Protein AF-A0A5N5TG29-F1 (afdb_monomer)

Foldseek 3Di:
DDPPPPPDPPPDLCVPDFWPCVVCVSLVNNVLVVLCVVVVNTGLVSLLPDDLVSCVVSVNDPPVRSVSSVVVSVVSVVSVVVVVVVVVVVVVPPPD

Structure (mmCIF, N/CA/C/O backbone):
data_AF-A0A5N5TG29-F1
#
_entry.id   AF-A0A5N5TG29-F1
#
loop_
_atom_site.group_PDB
_atom_site.id
_atom_site.type_symbol
_atom_site.label_atom_id
_atom_site.label_alt_id
_atom_site.label_comp_id
_atom_site.label_asym_id
_atom_site.label_entity_id
_atom_site.label_seq_id
_atom_site.pdbx_PDB_ins_code
_atom_site.Cartn_x
_atom_site.Cartn_y
_atom_site.Cartn_z
_atom_site.occupancy
_atom_site.B_iso_or_equiv
_atom_site.auth_seq_id
_atom_site.auth_comp_id
_atom_site.auth_asym_id
_atom_site.auth_atom_id
_atom_site.pdbx_PDB_model_num
ATOM 1 N N . MET A 1 1 ? -3.127 22.434 -16.164 1.00 44.12 1 MET A N 1
ATOM 2 C CA . MET A 1 1 ? -3.759 21.177 -15.702 1.00 44.12 1 MET A CA 1
ATOM 3 C C . MET A 1 1 ? -2.709 20.106 -15.399 1.00 44.12 1 MET A C 1
ATOM 5 O O . MET A 1 1 ? -2.766 19.032 -15.971 1.00 44.12 1 MET A O 1
ATOM 9 N N . ILE A 1 2 ? -1.760 20.354 -14.493 1.00 41.31 2 ILE A N 1
ATOM 10 C CA . ILE A 1 2 ? -0.921 19.275 -13.950 1.00 41.31 2 ILE A CA 1
ATOM 11 C C . ILE A 1 2 ? -0.661 19.622 -12.480 1.00 41.31 2 ILE A C 1
ATOM 13 O O . ILE A 1 2 ? 0.263 20.361 -12.159 1.00 41.31 2 ILE A O 1
ATOM 17 N N . CYS A 1 3 ? -1.515 19.148 -11.572 1.00 37.50 3 CYS A N 1
ATOM 18 C CA . CYS A 1 3 ? -1.145 19.085 -10.160 1.00 37.50 3 CYS A CA 1
ATOM 19 C C . CYS A 1 3 ? -0.239 17.866 -10.007 1.00 37.50 3 CYS A C 1
ATOM 21 O O . CYS A 1 3 ? -0.693 16.782 -9.644 1.00 37.50 3 CYS A O 1
ATOM 23 N N . GLN A 1 4 ? 1.037 18.042 -10.350 1.00 43.44 4 GLN A N 1
ATOM 24 C CA . GLN A 1 4 ? 2.087 17.089 -10.030 1.00 43.44 4 GLN A CA 1
ATOM 25 C C . GLN A 1 4 ? 2.222 17.083 -8.503 1.00 43.44 4 GLN A C 1
ATOM 27 O O . GLN A 1 4 ? 2.956 17.878 -7.921 1.00 43.44 4 GLN A O 1
ATOM 32 N N . THR A 1 5 ? 1.468 16.225 -7.819 1.00 41.75 5 THR A N 1
ATOM 33 C CA . THR A 1 5 ? 1.797 15.889 -6.437 1.00 41.75 5 THR A CA 1
ATOM 34 C C . THR A 1 5 ? 3.039 15.017 -6.506 1.00 41.75 5 THR A C 1
ATOM 36 O O . THR A 1 5 ? 2.954 13.813 -6.738 1.00 41.75 5 THR A O 1
ATOM 39 N N . ALA A 1 6 ? 4.199 15.653 -6.366 1.00 48.88 6 ALA A N 1
ATOM 40 C CA . ALA A 1 6 ? 5.430 14.987 -5.992 1.00 48.88 6 ALA A CA 1
ATOM 41 C C . ALA A 1 6 ? 5.185 14.282 -4.648 1.00 48.88 6 ALA A C 1
ATOM 43 O O . ALA A 1 6 ? 5.288 14.881 -3.580 1.00 48.88 6 ALA A O 1
ATOM 44 N N . LEU A 1 7 ? 4.771 13.018 -4.693 1.00 47.94 7 LEU A N 1
ATOM 45 C CA . LEU A 1 7 ? 4.918 12.130 -3.553 1.00 47.94 7 LEU A CA 1
ATOM 46 C C . LEU A 1 7 ? 6.342 11.604 -3.648 1.00 47.94 7 LEU A C 1
ATOM 48 O O . LEU A 1 7 ? 6.617 10.715 -4.448 1.00 47.94 7 LEU A O 1
ATOM 52 N N . GLY A 1 8 ? 7.233 12.242 -2.887 1.00 47.69 8 GLY A N 1
ATOM 53 C CA . GLY A 1 8 ? 8.631 11.859 -2.733 1.00 47.69 8 GLY A CA 1
ATOM 54 C C . GLY A 1 8 ? 8.757 10.411 -2.279 1.00 47.69 8 GLY A C 1
ATOM 55 O O . GLY A 1 8 ? 8.750 10.111 -1.088 1.00 47.69 8 GLY A O 1
ATOM 56 N N . ILE A 1 9 ? 8.846 9.515 -3.253 1.00 51.97 9 ILE A N 1
ATOM 57 C CA . ILE A 1 9 ? 9.559 8.255 -3.128 1.00 51.97 9 ILE A CA 1
ATOM 58 C C . ILE A 1 9 ? 10.907 8.559 -3.770 1.00 51.97 9 ILE A C 1
ATOM 60 O O . ILE A 1 9 ? 11.121 8.336 -4.959 1.00 51.97 9 ILE A O 1
ATOM 64 N N . ASP A 1 10 ? 11.775 9.209 -2.998 1.00 49.97 10 ASP A N 1
ATOM 65 C CA . ASP A 1 10 ? 13.176 9.371 -3.355 1.00 49.97 10 ASP A CA 1
ATOM 66 C C . ASP A 1 10 ? 13.775 7.968 -3.510 1.00 49.97 10 ASP A C 1
ATOM 68 O O . ASP A 1 10 ? 13.887 7.220 -2.541 1.00 49.97 10 ASP A O 1
ATOM 72 N N . SER A 1 11 ? 14.081 7.595 -4.756 1.00 55.88 11 SER A N 1
ATOM 73 C CA . SER A 1 11 ? 15.076 6.589 -5.157 1.00 55.88 11 SER A CA 1
ATOM 74 C C . SER A 1 11 ? 15.030 5.196 -4.498 1.00 55.88 11 SER A C 1
ATOM 76 O O . SER A 1 11 ? 16.000 4.446 -4.606 1.00 55.88 11 SER A O 1
ATOM 78 N N . THR A 1 12 ? 13.950 4.811 -3.820 1.00 59.22 12 THR A N 1
ATOM 79 C CA . THR A 1 12 ? 13.852 3.485 -3.201 1.00 59.22 12 THR A CA 1
ATOM 80 C C . THR A 1 12 ? 13.292 2.518 -4.235 1.00 59.22 12 THR A C 1
ATOM 82 O O . THR A 1 12 ? 12.123 2.618 -4.619 1.00 59.22 12 THR A O 1
ATOM 85 N N . ASP A 1 13 ? 14.131 1.601 -4.711 1.00 67.75 13 ASP A N 1
ATOM 86 C CA . ASP A 1 13 ? 13.683 0.451 -5.489 1.00 67.75 13 ASP A CA 1
ATOM 87 C C . ASP A 1 13 ? 12.802 -0.422 -4.582 1.00 67.75 13 ASP A C 1
ATOM 89 O O . ASP A 1 13 ? 13.292 -1.175 -3.740 1.00 67.75 13 ASP A O 1
ATOM 93 N N . LEU A 1 14 ? 11.478 -0.280 -4.712 1.00 69.44 14 LEU A N 1
ATOM 94 C CA . LEU A 1 14 ? 10.515 -0.966 -3.850 1.00 69.44 14 LEU A CA 1
ATOM 95 C C . LEU A 1 14 ? 10.535 -2.483 -4.088 1.00 69.44 14 LEU A C 1
ATOM 97 O O . LEU A 1 14 ? 9.971 -3.229 -3.290 1.00 69.44 14 LEU A O 1
ATOM 101 N N . THR A 1 15 ? 11.187 -2.943 -5.161 1.00 66.19 15 THR A N 1
ATOM 102 C CA . THR A 1 15 ? 11.381 -4.366 -5.455 1.00 66.19 15 THR A CA 1
ATOM 103 C C . THR A 1 15 ? 12.505 -5.002 -4.638 1.00 66.19 15 THR A C 1
ATOM 105 O O . THR A 1 15 ? 12.526 -6.226 -4.524 1.00 66.19 15 THR A O 1
ATOM 108 N N . GLN A 1 16 ? 13.391 -4.205 -4.023 1.00 72.31 16 GLN A N 1
ATOM 109 C CA . GLN A 1 16 ? 14.394 -4.697 -3.065 1.00 72.31 16 GLN A CA 1
ATOM 110 C C . GLN A 1 16 ? 13.805 -4.942 -1.674 1.00 72.31 16 GLN A C 1
ATOM 112 O O . GLN A 1 16 ? 14.429 -5.606 -0.847 1.00 72.31 16 GLN A O 1
ATOM 117 N N . LEU A 1 17 ? 12.612 -4.407 -1.397 1.00 77.44 17 LEU A N 1
ATOM 118 C CA . LEU A 1 17 ? 11.944 -4.616 -0.118 1.00 77.44 17 LEU A CA 1
ATOM 119 C C . LEU A 1 17 ? 11.500 -6.075 -0.029 1.00 77.44 17 LEU A C 1
ATOM 121 O O . LEU A 1 17 ? 10.806 -6.595 -0.904 1.00 77.44 17 LEU A O 1
ATOM 125 N N . SER A 1 18 ? 11.895 -6.739 1.051 1.00 76.25 18 SER A N 1
ATOM 126 C CA . SER A 1 18 ? 11.658 -8.178 1.224 1.00 76.25 18 SER A CA 1
ATOM 127 C C . SER A 1 18 ? 10.408 -8.485 2.053 1.00 76.25 18 SER A C 1
ATOM 129 O O . SER A 1 18 ? 9.945 -9.626 2.068 1.00 76.25 18 SER A O 1
ATOM 131 N N . SER A 1 19 ? 9.820 -7.478 2.712 1.00 89.44 19 SER A N 1
ATOM 132 C CA . SER A 1 19 ? 8.693 -7.661 3.630 1.00 89.44 19 SER A CA 1
ATOM 133 C C . SER A 1 19 ? 7.609 -6.586 3.503 1.00 89.44 19 SER A C 1
ATOM 135 O O . SER A 1 19 ? 7.869 -5.423 3.188 1.00 89.44 19 SER A O 1
ATOM 137 N N . VAL A 1 20 ? 6.368 -6.977 3.812 1.00 94.62 2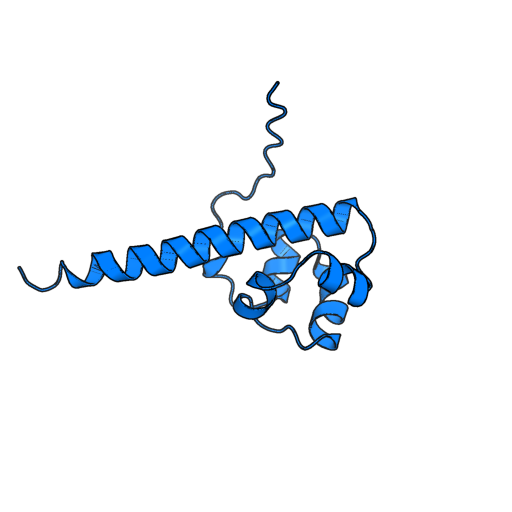0 VAL A N 1
ATOM 138 C CA . VAL A 1 20 ? 5.206 -6.069 3.871 1.00 94.62 20 VAL A CA 1
ATOM 139 C C . VAL A 1 20 ? 5.388 -4.986 4.937 1.00 94.62 20 VAL A C 1
ATOM 141 O O . VAL A 1 20 ? 4.941 -3.857 4.745 1.00 94.62 20 VAL A O 1
ATOM 144 N N . GLU A 1 21 ? 6.054 -5.310 6.046 1.00 95.00 21 GLU A N 1
ATOM 145 C CA . GLU A 1 21 ? 6.345 -4.365 7.128 1.00 95.00 21 GLU A CA 1
ATOM 146 C C . GLU A 1 21 ? 7.213 -3.199 6.650 1.00 95.00 21 GLU A C 1
ATOM 148 O O . GLU A 1 21 ? 6.846 -2.037 6.846 1.00 95.00 21 GLU A O 1
ATOM 153 N N . GLU A 1 22 ? 8.317 -3.507 5.971 1.00 91.50 22 GLU A N 1
ATOM 154 C CA . GLU A 1 22 ? 9.242 -2.510 5.436 1.00 91.50 22 GLU A CA 1
ATOM 155 C C . GLU A 1 22 ? 8.548 -1.620 4.397 1.00 91.50 22 GLU A C 1
ATOM 157 O O . GLU A 1 22 ? 8.596 -0.391 4.483 1.00 91.50 22 GLU A O 1
ATOM 162 N N . TRP A 1 23 ? 7.788 -2.225 3.480 1.00 94.00 23 TRP A N 1
ATOM 163 C CA . TRP A 1 23 ? 6.992 -1.487 2.501 1.00 94.00 23 TRP A CA 1
ATOM 164 C C . TRP A 1 23 ? 5.980 -0.542 3.157 1.00 94.00 23 TRP A C 1
ATOM 166 O O . TRP A 1 23 ? 5.935 0.644 2.821 1.00 94.00 23 TRP A O 1
ATOM 176 N N . LEU A 1 24 ? 5.219 -1.006 4.150 1.00 95.12 24 LEU A N 1
ATOM 177 C CA . LEU A 1 24 ? 4.285 -0.147 4.878 1.00 95.12 24 LEU A CA 1
ATOM 178 C C . LEU A 1 24 ? 4.998 0.971 5.651 1.00 95.12 24 LEU A C 1
ATOM 180 O O . LEU A 1 24 ? 4.446 2.072 5.750 1.00 95.12 24 LEU A O 1
ATOM 184 N N . ALA A 1 25 ? 6.207 0.732 6.165 1.00 93.12 25 ALA A N 1
ATOM 185 C CA . ALA A 1 25 ? 7.006 1.754 6.836 1.00 93.12 25 ALA A CA 1
ATOM 186 C C . ALA A 1 25 ? 7.379 2.902 5.886 1.00 93.12 25 ALA A C 1
ATOM 188 O O . ALA A 1 25 ? 7.174 4.066 6.248 1.00 93.12 25 ALA A O 1
ATOM 189 N N . THR A 1 26 ? 7.790 2.608 4.643 1.00 90.50 26 THR A N 1
ATOM 190 C CA . THR A 1 26 ? 8.081 3.649 3.629 1.00 90.50 26 THR A CA 1
ATOM 191 C C . THR A 1 26 ? 6.871 4.549 3.346 1.00 90.50 26 THR A C 1
ATOM 193 O O . THR A 1 26 ? 6.995 5.757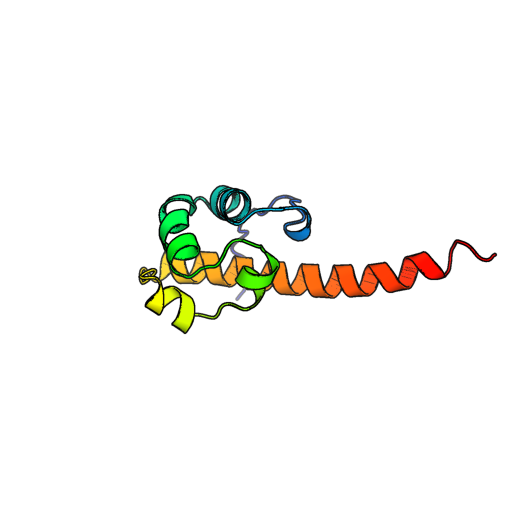 3.140 1.00 90.50 26 THR A O 1
ATOM 196 N N . LEU A 1 27 ? 5.660 3.987 3.420 1.00 92.81 27 LEU A N 1
ATOM 197 C CA . LEU A 1 27 ? 4.406 4.705 3.194 1.00 92.81 27 LEU A CA 1
ATOM 198 C C . LEU A 1 27 ? 3.869 5.402 4.447 1.00 92.81 27 LEU A C 1
ATOM 200 O O . LEU A 1 27 ? 2.870 6.126 4.356 1.00 92.81 27 LEU A O 1
ATOM 204 N N . LYS A 1 28 ? 4.496 5.202 5.612 1.00 93.81 28 LYS A N 1
ATOM 205 C CA . LYS A 1 28 ? 3.947 5.565 6.930 1.00 93.81 28 LYS A CA 1
ATOM 206 C C . LYS A 1 28 ? 2.561 4.946 7.163 1.00 93.81 28 LYS A C 1
ATOM 208 O O . LYS A 1 28 ? 1.648 5.599 7.665 1.00 93.81 28 LYS A O 1
ATOM 213 N N . MET A 1 29 ? 2.403 3.688 6.757 1.00 97.31 29 MET A N 1
ATOM 214 C CA . MET A 1 29 ? 1.173 2.895 6.843 1.00 97.31 29 MET A CA 1
ATOM 215 C C . MET A 1 29 ? 1.329 1.643 7.720 1.00 97.31 29 MET A C 1
ATOM 217 O O . MET A 1 29 ? 0.444 0.792 7.718 1.00 97.31 29 MET A O 1
ATOM 221 N N . SER A 1 30 ? 2.394 1.539 8.527 1.00 96.62 30 SER A N 1
ATOM 222 C CA . SER A 1 30 ? 2.688 0.373 9.386 1.00 96.62 30 SER A CA 1
ATOM 223 C C . SER A 1 30 ? 1.548 -0.021 10.329 1.00 96.62 30 SER A C 1
ATOM 225 O O . SER A 1 30 ? 1.411 -1.191 10.667 1.00 96.62 30 SER A O 1
ATOM 227 N N . ARG A 1 31 ? 0.650 0.913 10.683 1.00 97.25 31 ARG A N 1
ATOM 228 C CA . ARG A 1 31 ? -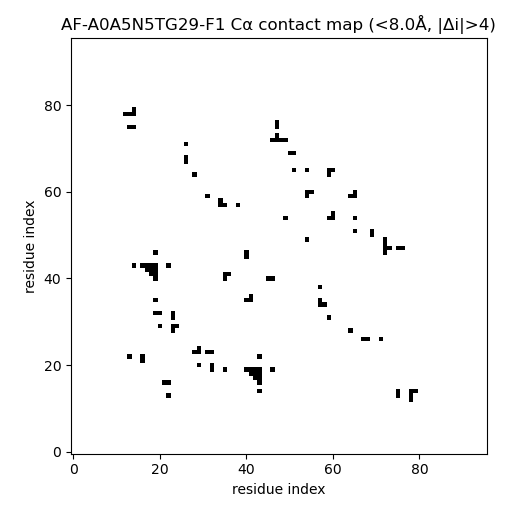0.572 0.619 11.458 1.00 97.25 31 ARG A CA 1
ATOM 229 C C . ARG A 1 31 ? -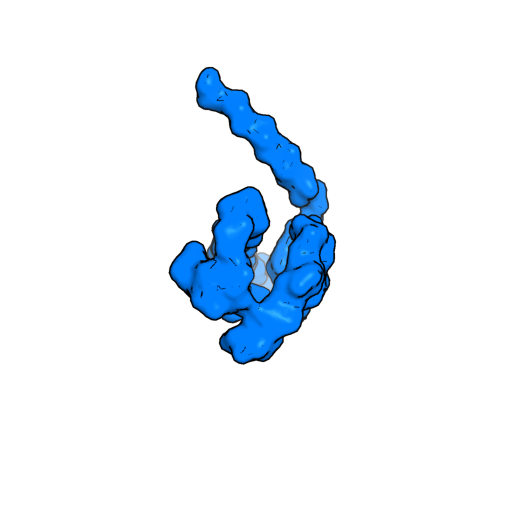1.482 -0.431 10.809 1.00 97.25 31 ARG A C 1
ATOM 231 O O . ARG A 1 31 ? -2.333 -0.996 11.486 1.00 97.25 31 ARG A O 1
ATOM 238 N N . TYR A 1 32 ? -1.341 -0.651 9.503 1.00 98.06 32 TYR A N 1
ATOM 239 C CA . TYR A 1 32 ? -2.122 -1.631 8.766 1.00 98.06 32 TYR A CA 1
ATOM 240 C C . TYR A 1 32 ? -1.488 -3.021 8.715 1.00 98.06 32 TYR A C 1
ATOM 242 O O . TYR A 1 32 ? -2.185 -3.935 8.292 1.00 98.06 32 TYR A O 1
ATOM 250 N N . LEU A 1 33 ? -0.249 -3.208 9.189 1.00 97.12 33 LEU A N 1
ATOM 251 C CA . LEU A 1 33 ? 0.506 -4.464 9.078 1.00 97.12 33 LEU A CA 1
ATOM 252 C C . LEU A 1 33 ? -0.297 -5.693 9.519 1.00 97.12 33 LEU A C 1
ATOM 254 O O . LEU A 1 33 ? -0.394 -6.671 8.785 1.00 97.12 33 LEU A O 1
ATOM 258 N N . GLU A 1 34 ? -0.954 -5.609 10.673 1.00 97.69 34 GLU A N 1
ATOM 259 C CA . GLU A 1 34 ? -1.766 -6.708 11.198 1.00 97.69 34 GLU A CA 1
ATOM 260 C C . GLU A 1 34 ? -2.948 -7.073 10.280 1.00 97.69 34 GLU A C 1
ATOM 262 O O . GLU A 1 34 ? -3.333 -8.233 10.179 1.00 97.69 34 GLU A O 1
ATOM 267 N N . ASN A 1 35 ? -3.509 -6.108 9.549 1.00 98.25 35 ASN A N 1
ATOM 268 C CA . ASN A 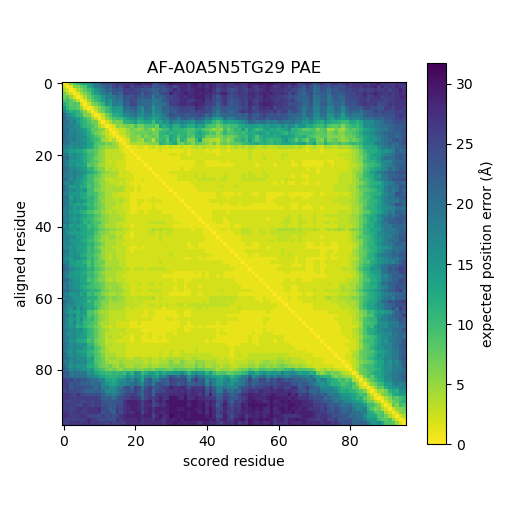1 35 ? -4.586 -6.373 8.592 1.00 98.25 35 ASN A CA 1
ATOM 269 C C . ASN A 1 35 ? -4.069 -7.200 7.407 1.00 98.25 35 ASN A C 1
ATOM 271 O O . ASN A 1 35 ? -4.724 -8.156 6.999 1.00 98.25 35 ASN A O 1
ATOM 275 N N . PHE A 1 36 ? -2.864 -6.891 6.913 1.00 97.81 36 PHE A N 1
ATOM 276 C CA . PHE A 1 36 ? -2.202 -7.685 5.874 1.00 97.81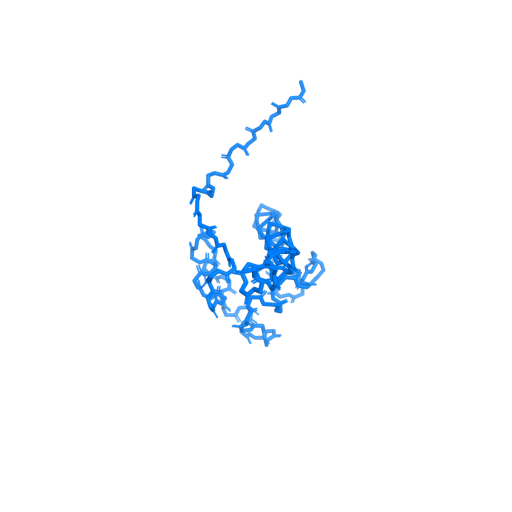 36 PHE A CA 1
ATOM 277 C C . PHE A 1 36 ? -1.855 -9.091 6.385 1.00 97.81 36 PHE A C 1
ATOM 279 O O . PHE A 1 36 ? -2.150 -10.074 5.708 1.00 97.81 36 PHE A O 1
ATOM 286 N N . HIS A 1 37 ? -1.323 -9.213 7.607 1.00 96.12 37 HIS A N 1
ATOM 287 C CA . HIS A 1 37 ? -1.027 -10.514 8.217 1.00 96.12 37 HIS A CA 1
ATOM 288 C C . HIS A 1 37 ? -2.272 -11.384 8.405 1.00 96.12 37 HIS A C 1
ATOM 290 O O . HIS A 1 37 ? -2.235 -12.573 8.083 1.00 96.12 37 HIS A O 1
ATOM 296 N N . ARG A 1 38 ? -3.382 -10.804 8.878 1.00 97.06 38 ARG A N 1
ATOM 297 C CA . ARG A 1 38 ? -4.670 -11.503 9.024 1.00 97.06 38 ARG A CA 1
ATOM 298 C C . ARG A 1 38 ? -5.248 -11.956 7.689 1.00 97.06 38 ARG A C 1
ATOM 300 O O . ARG A 1 38 ? -5.875 -13.006 7.634 1.00 97.06 38 ARG A O 1
ATOM 307 N N . ALA A 1 39 ? -4.998 -11.205 6.620 1.00 96.19 39 ALA A N 1
ATOM 308 C CA . ALA A 1 39 ? -5.349 -11.592 5.257 1.00 96.19 39 ALA A CA 1
ATOM 309 C C . ALA A 1 39 ? -4.362 -12.594 4.623 1.00 96.19 39 ALA A C 1
ATOM 311 O O . ALA A 1 39 ? -4.531 -12.972 3.467 1.00 96.19 39 ALA A O 1
ATOM 312 N N . GLY A 1 40 ? -3.321 -13.019 5.350 1.00 95.88 40 GLY A N 1
ATOM 313 C CA . GLY A 1 40 ? -2.300 -13.943 4.849 1.00 95.88 40 GLY A CA 1
ATOM 314 C C . GLY A 1 40 ? -1.291 -13.312 3.884 1.00 95.88 40 GLY A C 1
ATOM 315 O O . GLY A 1 40 ? -0.493 -14.030 3.287 1.00 95.88 40 GLY A O 1
ATOM 316 N N . ILE A 1 41 ? -1.285 -11.986 3.741 1.00 95.94 41 ILE A N 1
ATOM 317 C CA . ILE A 1 41 ? -0.378 -11.258 2.852 1.00 95.94 41 ILE A CA 1
ATOM 318 C C . ILE A 1 41 ? 0.922 -10.960 3.604 1.00 95.94 41 ILE A C 1
ATOM 320 O O . ILE A 1 41 ? 0.945 -10.143 4.525 1.00 95.94 41 ILE A O 1
ATOM 324 N N . ARG A 1 42 ? 2.006 -11.647 3.223 1.00 92.50 42 ARG A N 1
ATOM 325 C CA . ARG A 1 42 ? 3.315 -11.570 3.904 1.00 92.50 42 ARG A CA 1
ATOM 326 C C . ARG A 1 42 ? 4.469 -11.124 3.009 1.00 92.50 42 ARG A C 1
ATOM 328 O O . ARG A 1 42 ? 5.518 -10.750 3.523 1.00 92.50 42 ARG A O 1
ATOM 335 N N . ASP A 1 43 ? 4.271 -11.124 1.696 1.00 90.75 43 ASP A N 1
ATOM 336 C CA . ASP A 1 43 ? 5.295 -10.815 0.702 1.00 90.75 43 ASP A CA 1
ATOM 337 C C . ASP A 1 43 ? 4.841 -9.717 -0.279 1.00 90.75 43 ASP A C 1
ATOM 339 O O . ASP A 1 43 ? 3.646 -9.511 -0.523 1.00 90.75 43 ASP A O 1
ATOM 343 N N . ILE A 1 44 ? 5.815 -9.018 -0.867 1.00 91.56 44 ILE A N 1
ATOM 344 C CA . ILE A 1 44 ? 5.580 -7.909 -1.804 1.00 91.56 44 ILE A CA 1
ATOM 345 C C . ILE A 1 44 ? 4.910 -8.371 -3.106 1.00 91.56 44 ILE A C 1
ATOM 347 O O . ILE A 1 44 ? 4.108 -7.629 -3.680 1.00 91.56 44 ILE A O 1
ATOM 351 N N . GLN A 1 45 ? 5.158 -9.607 -3.555 1.00 89.56 45 GLN A N 1
ATOM 352 C CA . GLN A 1 45 ? 4.520 -10.140 -4.765 1.00 89.56 45 GLN A CA 1
ATOM 353 C C . GLN A 1 45 ? 3.009 -10.276 -4.566 1.00 89.56 45 GLN A C 1
ATOM 355 O O . GLN A 1 45 ? 2.226 -9.975 -5.468 1.00 89.56 45 GLN A O 1
ATOM 360 N N . SER A 1 46 ? 2.584 -10.703 -3.378 1.00 93.44 46 SER A N 1
ATOM 361 C CA . SER A 1 46 ? 1.180 -10.777 -2.982 1.00 93.44 46 SER A CA 1
ATOM 362 C C . SER A 1 46 ? 0.544 -9.399 -2.844 1.00 93.44 46 SER A C 1
ATOM 364 O O . SER A 1 46 ? -0.564 -9.201 -3.342 1.00 93.44 46 SER A O 1
ATOM 366 N N . VAL A 1 47 ? 1.263 -8.421 -2.287 1.00 95.06 47 VAL A N 1
ATOM 367 C CA . VAL A 1 47 ? 0.818 -7.016 -2.246 1.00 95.06 47 VAL A CA 1
ATOM 368 C C . VAL A 1 47 ? 0.560 -6.457 -3.649 1.00 95.06 47 VAL A C 1
ATOM 370 O O . VAL A 1 47 ? -0.456 -5.798 -3.868 1.00 95.06 47 VAL A O 1
ATOM 373 N N . ALA A 1 48 ? 1.430 -6.752 -4.619 1.00 92.69 48 ALA A N 1
ATOM 374 C CA . ALA A 1 48 ? 1.319 -6.241 -5.987 1.00 92.69 48 ALA A CA 1
ATOM 375 C C . ALA A 1 48 ? 0.038 -6.687 -6.725 1.00 92.69 48 ALA A C 1
ATOM 377 O O . ALA A 1 48 ? -0.350 -6.070 -7.722 1.00 92.69 48 ALA A O 1
ATOM 378 N N . ARG A 1 49 ? -0.636 -7.743 -6.247 1.00 94.38 49 ARG A N 1
ATOM 379 C CA . ARG A 1 49 ? -1.885 -8.266 -6.829 1.00 94.38 49 ARG A CA 1
ATOM 380 C C . ARG A 1 49 ? -3.152 -7.647 -6.233 1.00 94.38 49 ARG A C 1
ATOM 382 O O . ARG A 1 49 ? -4.223 -7.849 -6.800 1.00 94.38 49 ARG A O 1
ATOM 389 N N . LEU A 1 50 ? -3.039 -6.896 -5.137 1.00 96.75 50 LEU A N 1
ATOM 390 C CA . LEU A 1 50 ? -4.192 -6.347 -4.428 1.00 96.75 50 LEU A CA 1
ATOM 391 C C . LEU A 1 50 ? -4.894 -5.236 -5.217 1.00 96.75 50 LEU A C 1
ATOM 393 O O . LEU A 1 50 ? -4.273 -4.433 -5.921 1.00 96.75 50 LEU A O 1
ATOM 397 N N . ASN A 1 51 ? -6.210 -5.167 -5.047 1.00 96.19 51 ASN A N 1
ATOM 398 C CA . ASN A 1 51 ? -7.083 -4.124 -5.571 1.00 96.19 51 ASN A CA 1
ATOM 399 C C . ASN A 1 51 ? -7.804 -3.370 -4.432 1.00 96.19 51 ASN A C 1
ATOM 401 O O . ASN A 1 51 ? -7.665 -3.688 -3.251 1.00 96.19 51 ASN A O 1
ATOM 405 N N . GLN A 1 52 ? -8.582 -2.339 -4.778 1.00 96.88 52 GLN A N 1
ATOM 406 C CA . GLN A 1 52 ? -9.306 -1.530 -3.790 1.00 96.88 52 GLN A CA 1
ATOM 407 C C . GLN A 1 52 ? -10.302 -2.346 -2.947 1.00 96.88 52 GLN A C 1
ATOM 409 O O . GLN A 1 52 ? -10.453 -2.082 -1.756 1.00 96.88 52 GLN A O 1
ATOM 414 N N . GLY A 1 53 ? -10.984 -3.317 -3.558 1.00 97.69 53 GLY A N 1
ATOM 415 C CA . GLY A 1 53 ? -11.913 -4.212 -2.872 1.00 97.69 53 GLY A CA 1
ATOM 416 C C . GLY A 1 53 ? -11.216 -5.029 -1.788 1.00 97.69 53 GLY A C 1
ATOM 417 O O . GLY A 1 53 ? -11.723 -5.094 -0.670 1.00 97.69 53 GLY A O 1
ATOM 418 N N . ASP A 1 54 ? -10.022 -5.545 -2.075 1.00 97.94 54 ASP A N 1
ATOM 419 C CA . ASP A 1 54 ? -9.229 -6.303 -1.101 1.00 97.94 54 ASP A CA 1
ATOM 420 C C . ASP A 1 54 ? -8.830 -5.422 0.093 1.00 97.94 54 ASP A C 1
ATOM 422 O O . ASP A 1 54 ? -8.974 -5.826 1.246 1.00 97.94 54 ASP A O 1
ATOM 426 N N . LEU A 1 55 ? -8.398 -4.176 -0.157 1.00 97.75 55 LEU A N 1
ATOM 427 C CA . LEU A 1 55 ? -8.076 -3.223 0.916 1.00 97.75 55 LEU A CA 1
ATOM 428 C C . LEU A 1 55 ? -9.289 -2.954 1.818 1.00 97.75 55 LEU A C 1
ATOM 430 O O . LEU A 1 55 ? -9.162 -2.949 3.044 1.00 97.75 55 LEU A O 1
ATOM 434 N N . ASN A 1 56 ? -10.470 -2.788 1.221 1.00 96.94 56 ASN A N 1
ATOM 435 C CA . ASN A 1 56 ? -11.706 -2.583 1.971 1.00 96.94 56 ASN A CA 1
ATOM 436 C C . ASN A 1 56 ? -12.070 -3.812 2.820 1.00 96.94 56 ASN A C 1
ATOM 438 O O . ASN A 1 56 ? -12.455 -3.652 3.977 1.00 96.94 56 ASN A O 1
ATOM 442 N N . GLN A 1 57 ? -11.918 -5.026 2.279 1.00 97.31 57 GLN A N 1
ATOM 443 C CA . GLN A 1 57 ? -12.167 -6.276 3.012 1.00 97.31 57 GLN A CA 1
ATOM 444 C C . GLN A 1 57 ? -11.194 -6.473 4.179 1.00 97.31 57 GLN A C 1
ATOM 446 O O . GLN A 1 57 ? -11.582 -6.989 5.224 1.00 97.31 57 GLN A O 1
ATOM 451 N N . MET A 1 58 ? -9.958 -5.988 4.046 1.00 97.19 58 MET A N 1
ATOM 452 C CA . MET A 1 58 ? -8.976 -5.945 5.133 1.00 97.19 58 MET A CA 1
ATOM 453 C C . MET A 1 58 ? -9.256 -4.844 6.172 1.00 97.19 58 MET A C 1
ATOM 455 O O . MET A 1 58 ? -8.467 -4.659 7.093 1.00 97.19 58 MET A O 1
ATOM 459 N N . GLY A 1 59 ? -10.347 -4.082 6.046 1.00 96.44 59 GLY A N 1
ATOM 460 C CA . GLY A 1 59 ? -10.699 -3.010 6.984 1.00 96.44 59 GLY A CA 1
ATOM 461 C C . GLY A 1 59 ? -9.972 -1.684 6.732 1.00 96.44 59 GLY A C 1
ATOM 462 O O . GLY A 1 59 ? -10.026 -0.768 7.557 1.00 96.44 59 GLY A O 1
ATOM 463 N N . ILE A 1 60 ? -9.306 -1.535 5.585 1.00 97.38 60 ILE A N 1
ATOM 464 C CA . ILE A 1 60 ? -8.651 -0.293 5.170 1.00 97.38 60 ILE A CA 1
ATOM 465 C C . ILE A 1 60 ? -9.647 0.522 4.343 1.00 97.38 60 ILE A C 1
ATOM 467 O O . ILE A 1 60 ? -9.703 0.400 3.127 1.00 97.38 60 ILE A O 1
ATOM 471 N N . THR A 1 61 ? -10.443 1.361 5.007 1.00 96.06 61 THR A N 1
ATOM 472 C CA . THR A 1 61 ? -11.576 2.068 4.370 1.00 96.06 61 THR A CA 1
ATOM 473 C C . THR A 1 61 ? -11.387 3.580 4.238 1.00 96.06 61 THR A C 1
ATOM 475 O O . THR A 1 61 ? -12.124 4.243 3.510 1.00 96.06 61 THR A O 1
ATOM 478 N N . LEU A 1 62 ? -10.387 4.159 4.910 1.00 97.31 62 LEU A N 1
ATOM 479 C CA . LEU A 1 62 ? -10.104 5.593 4.818 1.00 97.31 62 LEU A CA 1
ATOM 480 C C . LEU A 1 62 ? -9.596 5.941 3.414 1.00 97.31 62 LEU A C 1
ATOM 482 O O . LEU A 1 62 ? -8.500 5.529 3.034 1.00 97.31 62 LEU A O 1
ATOM 486 N N . ALA A 1 63 ? -10.356 6.750 2.669 1.00 94.31 63 ALA A N 1
ATOM 487 C CA . ALA A 1 63 ? -10.100 7.044 1.255 1.00 94.31 63 ALA A CA 1
ATOM 488 C C . ALA A 1 63 ? -8.669 7.539 0.973 1.00 94.31 63 ALA A C 1
ATOM 490 O O . ALA A 1 63 ? -8.040 7.109 0.007 1.00 94.31 63 ALA A O 1
ATOM 491 N N . GLY A 1 64 ? -8.120 8.397 1.840 1.00 95.50 64 GLY A N 1
ATOM 492 C CA . GLY A 1 64 ? -6.739 8.872 1.712 1.00 95.50 64 GLY A CA 1
ATOM 493 C C . GLY A 1 64 ? -5.701 7.754 1.861 1.00 95.50 64 GLY A C 1
ATOM 494 O O . GLY A 1 64 ? -4.722 7.715 1.119 1.00 95.50 64 GLY A O 1
ATOM 495 N N . HIS A 1 65 ? -5.931 6.812 2.777 1.00 97.44 65 HIS A N 1
ATOM 496 C CA . H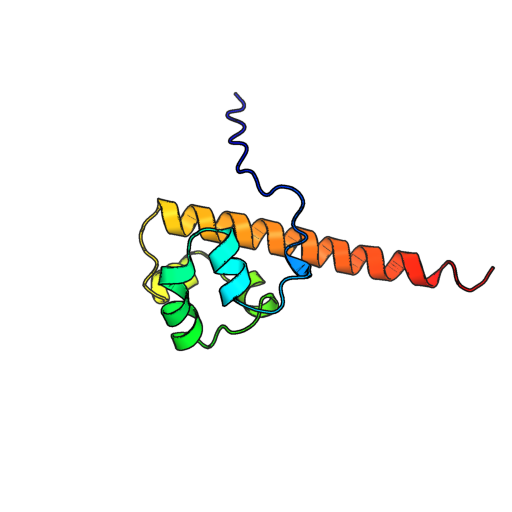IS A 1 65 ? -5.027 5.683 3.001 1.00 97.44 65 HIS A CA 1
ATOM 497 C C . HIS A 1 65 ? -5.133 4.660 1.875 1.00 97.44 65 HIS A C 1
ATOM 499 O O . HIS A 1 65 ? -4.110 4.254 1.331 1.00 97.44 65 HIS A O 1
ATOM 505 N N . VAL A 1 66 ? -6.361 4.323 1.472 1.00 97.69 66 VAL A N 1
ATOM 506 C CA . VAL A 1 66 ? -6.640 3.468 0.311 1.00 97.69 66 VAL A CA 1
ATOM 507 C C . VAL A 1 66 ? -5.923 4.008 -0.921 1.00 97.69 66 VAL A C 1
ATOM 509 O O . VAL A 1 66 ? -5.163 3.285 -1.559 1.00 97.69 66 VAL A O 1
ATOM 512 N N . LYS A 1 67 ? -6.080 5.305 -1.212 1.00 95.81 67 LYS A N 1
ATOM 513 C CA . LYS A 1 67 ? -5.414 5.950 -2.346 1.00 95.81 67 LYS A CA 1
ATOM 514 C C . LYS A 1 67 ? -3.891 5.838 -2.255 1.00 95.81 67 LYS A C 1
ATOM 516 O O . LYS A 1 67 ? -3.262 5.458 -3.237 1.00 95.81 67 LYS A O 1
ATOM 521 N N . LYS A 1 68 ? -3.300 6.135 -1.093 1.00 94.50 68 LYS A N 1
ATOM 522 C CA . LYS A 1 68 ? -1.841 6.083 -0.904 1.00 94.50 68 LYS A CA 1
ATOM 523 C C . LYS A 1 68 ? -1.281 4.675 -1.120 1.00 94.50 68 LYS A C 1
ATOM 525 O O . LYS A 1 68 ? -0.275 4.510 -1.804 1.00 94.50 68 LYS A O 1
ATOM 530 N N . ILE A 1 69 ? -1.950 3.670 -0.561 1.00 96.88 69 ILE A N 1
ATOM 531 C CA . ILE A 1 69 ? -1.550 2.266 -0.671 1.00 96.88 69 ILE A CA 1
ATOM 532 C C . ILE A 1 69 ? -1.683 1.786 -2.123 1.00 96.88 69 ILE A C 1
ATOM 534 O O . ILE A 1 69 ? -0.736 1.219 -2.662 1.00 96.88 69 ILE A O 1
ATOM 538 N N . LEU A 1 70 ? -2.800 2.086 -2.796 1.00 96.38 70 LEU A N 1
ATOM 539 C CA . LEU A 1 70 ? -3.008 1.723 -4.204 1.00 96.38 70 LEU A CA 1
ATOM 540 C C . LEU A 1 70 ? -1.992 2.374 -5.145 1.00 96.38 70 LEU A C 1
ATOM 542 O O . LEU A 1 70 ? -1.522 1.720 -6.074 1.00 96.38 70 LEU A O 1
ATOM 546 N N . GLN A 1 71 ? -1.625 3.637 -4.909 1.00 93.69 71 GLN A N 1
ATOM 547 C CA . GLN A 1 71 ? -0.581 4.293 -5.698 1.00 93.69 71 GLN A CA 1
ATOM 548 C C . GLN A 1 71 ? 0.761 3.567 -5.563 1.00 93.69 71 GLN A C 1
ATOM 550 O O . GLN A 1 71 ? 1.427 3.336 -6.568 1.00 93.69 71 GLN A O 1
ATOM 555 N N . SER A 1 72 ? 1.132 3.143 -4.353 1.00 93.75 72 SER A N 1
ATOM 556 C CA . SER A 1 72 ? 2.363 2.376 -4.153 1.00 93.75 72 SER A CA 1
ATOM 557 C C . SER A 1 72 ? 2.299 0.972 -4.766 1.00 93.75 72 SER A C 1
ATOM 559 O O . SER A 1 72 ? 3.274 0.543 -5.375 1.00 93.75 72 SER A O 1
ATOM 561 N N . ILE A 1 73 ? 1.149 0.289 -4.698 1.00 94.38 73 ILE A N 1
ATOM 562 C CA . ILE A 1 73 ? 0.922 -0.989 -5.398 1.00 94.38 73 ILE A CA 1
ATOM 563 C C . ILE A 1 73 ? 1.110 -0.819 -6.910 1.00 94.38 73 ILE A C 1
ATOM 565 O O . ILE A 1 73 ? 1.719 -1.667 -7.559 1.00 94.38 73 ILE A O 1
ATOM 569 N N . HIS A 1 74 ? 0.620 0.278 -7.490 1.00 91.75 74 HIS A N 1
ATOM 570 C CA . HIS A 1 74 ? 0.829 0.555 -8.909 1.00 91.75 74 HIS A CA 1
ATOM 571 C C . HIS A 1 74 ? 2.317 0.738 -9.241 1.00 91.75 74 HIS A C 1
ATOM 573 O O . HIS A 1 74 ? 2.801 0.122 -10.187 1.00 91.75 74 HIS A O 1
ATOM 579 N N . THR A 1 75 ? 3.059 1.497 -8.427 1.00 88.38 75 THR A N 1
ATOM 580 C CA . THR A 1 75 ? 4.518 1.636 -8.574 1.00 88.38 75 THR A CA 1
ATOM 581 C C . THR A 1 75 ? 5.232 0.288 -8.477 1.00 88.38 75 THR A C 1
ATOM 583 O O . THR A 1 75 ? 6.062 -0.011 -9.332 1.00 88.38 75 THR A O 1
ATOM 586 N N . LEU A 1 76 ? 4.869 -0.553 -7.500 1.00 89.00 76 LEU A N 1
ATOM 587 C CA . LEU A 1 76 ? 5.406 -1.909 -7.356 1.00 89.00 76 LEU A CA 1
ATOM 588 C C . LEU A 1 76 ? 5.196 -2.735 -8.626 1.00 89.00 76 LEU A C 1
ATOM 590 O O . LEU A 1 76 ? 6.124 -3.375 -9.102 1.00 89.00 76 LEU A O 1
ATOM 594 N N . ARG A 1 77 ? 3.998 -2.696 -9.218 1.00 88.62 77 ARG A N 1
ATOM 595 C CA . ARG A 1 77 ? 3.698 -3.429 -10.460 1.00 88.62 77 ARG A CA 1
ATOM 596 C C . ARG A 1 77 ? 4.549 -2.947 -11.628 1.00 88.62 77 ARG A C 1
ATOM 598 O O . ARG A 1 77 ? 5.037 -3.773 -12.394 1.00 88.62 77 ARG A O 1
ATOM 605 N N . THR A 1 78 ? 4.736 -1.635 -11.753 1.00 86.12 78 THR A N 1
ATOM 606 C CA . THR A 1 78 ? 5.594 -1.051 -12.789 1.00 86.12 78 THR A CA 1
ATOM 607 C C . THR A 1 78 ? 7.042 -1.493 -12.608 1.00 86.12 78 THR A C 1
ATOM 609 O O . THR A 1 78 ? 7.650 -1.953 -13.567 1.00 86.12 78 THR A O 1
ATOM 612 N N . GLN A 1 79 ? 7.581 -1.436 -11.387 1.00 82.31 79 GLN A N 1
ATOM 613 C CA . GLN A 1 79 ? 8.955 -1.864 -11.121 1.00 82.31 79 GLN A CA 1
ATOM 614 C C . GLN A 1 79 ? 9.129 -3.378 -11.305 1.00 82.31 79 GLN A C 1
ATOM 616 O O . GLN A 1 79 ? 10.064 -3.798 -11.962 1.00 82.31 79 GLN A O 1
ATOM 621 N N . LEU A 1 80 ? 8.189 -4.216 -10.859 1.00 81.56 80 LEU A N 1
ATOM 622 C CA . LEU A 1 80 ? 8.248 -5.665 -11.101 1.00 81.56 80 LEU A CA 1
ATOM 623 C C . LEU A 1 80 ? 8.198 -6.015 -12.596 1.00 81.56 80 LEU A C 1
ATOM 625 O O . LEU A 1 80 ? 8.883 -6.937 -13.036 1.00 81.56 80 LEU A O 1
ATOM 629 N N . ALA A 1 81 ? 7.425 -5.273 -13.392 1.00 76.69 81 ALA A N 1
ATOM 630 C CA . ALA A 1 81 ? 7.411 -5.439 -14.843 1.00 76.69 81 ALA A CA 1
ATOM 631 C C . ALA A 1 81 ? 8.749 -5.017 -15.486 1.00 76.69 81 ALA A C 1
ATOM 633 O O . ALA A 1 81 ? 9.240 -5.691 -16.394 1.00 76.69 81 ALA A O 1
ATOM 634 N N . VAL A 1 82 ? 9.373 -3.942 -14.992 1.00 66.62 82 VAL A N 1
ATOM 635 C CA . VAL A 1 82 ? 10.691 -3.466 -15.451 1.00 66.62 82 VAL A CA 1
ATOM 636 C C . VAL A 1 82 ? 11.812 -4.418 -15.029 1.00 66.62 82 VAL A C 1
ATOM 638 O O . VAL A 1 82 ? 12.630 -4.781 -15.866 1.00 66.62 82 VAL A O 1
ATOM 641 N N . ASN A 1 83 ? 11.801 -4.941 -13.804 1.00 57.66 83 ASN A N 1
ATOM 642 C CA . ASN A 1 83 ? 12.783 -5.924 -13.341 1.00 57.66 83 ASN A CA 1
ATOM 643 C C . ASN A 1 83 ? 12.681 -7.252 -14.119 1.00 57.66 83 ASN A C 1
ATOM 645 O O . ASN A 1 83 ? 13.691 -7.923 -14.327 1.00 57.66 83 ASN A O 1
ATOM 649 N N . MET A 1 84 ? 11.494 -7.616 -14.629 1.00 51.84 84 MET A N 1
ATOM 650 C CA . MET A 1 84 ? 11.348 -8.720 -15.594 1.00 51.84 84 MET A CA 1
ATOM 651 C C . MET A 1 84 ? 11.878 -8.379 -16.999 1.00 51.84 84 MET A C 1
ATOM 653 O O . MET A 1 84 ? 12.190 -9.286 -17.768 1.00 51.84 84 MET A O 1
ATOM 657 N N . SER A 1 85 ? 12.017 -7.094 -17.334 1.00 47.84 85 SER A N 1
ATOM 658 C CA . SER A 1 85 ? 12.605 -6.621 -18.597 1.00 47.84 85 SER A CA 1
ATOM 659 C C . SER A 1 85 ? 14.137 -6.547 -18.512 1.00 47.84 85 SER A C 1
ATOM 661 O O . SER A 1 85 ? 14.835 -6.917 -19.456 1.00 47.84 85 SER A O 1
ATOM 663 N N . GLU A 1 86 ? 14.680 -6.136 -17.362 1.00 47.16 86 GLU A N 1
ATOM 664 C CA . GLU A 1 86 ? 16.127 -6.043 -17.121 1.00 47.16 86 GLU A CA 1
ATOM 665 C C . GLU A 1 86 ? 16.805 -7.416 -16.958 1.00 47.16 86 GLU A C 1
ATOM 667 O O . GLU A 1 86 ? 17.980 -7.569 -17.300 1.00 47.16 86 GLU A O 1
ATOM 672 N N . GLY A 1 87 ? 16.062 -8.460 -16.567 1.00 44.59 87 GLY A N 1
ATOM 673 C CA . GLY A 1 87 ? 16.547 -9.848 -16.603 1.00 44.59 87 GLY A CA 1
ATOM 674 C C . GLY A 1 87 ? 16.833 -10.378 -18.018 1.00 44.59 87 GLY A C 1
ATOM 675 O O . GLY A 1 87 ? 17.632 -11.300 -18.181 1.00 44.59 87 GLY A O 1
ATOM 676 N N . PHE A 1 88 ? 16.243 -9.776 -19.056 1.00 42.84 88 PHE A N 1
ATOM 677 C CA . PHE A 1 88 ? 16.459 -10.174 -20.451 1.00 42.84 88 PHE A CA 1
ATOM 678 C C . PHE A 1 88 ? 17.672 -9.482 -21.098 1.00 42.84 88 PHE A C 1
ATOM 680 O O . PHE A 1 88 ? 18.204 -9.967 -22.098 1.00 42.84 88 PHE A O 1
ATOM 687 N N . LEU A 1 89 ? 18.160 -8.379 -20.519 1.00 49.47 89 LEU A N 1
ATOM 688 C CA . LEU A 1 89 ? 19.314 -7.639 -21.044 1.00 49.47 89 LEU A CA 1
ATOM 689 C C . LEU A 1 89 ? 20.660 -8.162 -20.516 1.00 49.47 89 LEU A C 1
ATOM 691 O O . LEU A 1 89 ? 21.668 -8.018 -21.201 1.00 49.47 89 LEU A O 1
ATOM 695 N N . LYS A 1 90 ? 20.696 -8.862 -19.374 1.00 47.25 90 LYS A N 1
ATOM 696 C CA . LYS A 1 90 ? 21.959 -9.372 -18.800 1.00 47.25 90 LYS A CA 1
ATOM 697 C C . LYS A 1 90 ? 22.431 -10.730 -19.350 1.00 47.25 90 LYS A C 1
ATOM 699 O O . LYS A 1 90 ? 23.581 -11.099 -19.145 1.00 47.25 90 LYS A O 1
ATOM 704 N N . VAL A 1 91 ? 21.593 -11.452 -20.104 1.00 44.56 91 VAL A N 1
ATOM 705 C CA . VAL A 1 91 ? 21.976 -12.696 -20.820 1.00 44.56 91 VAL A CA 1
ATOM 706 C C . VAL A 1 91 ? 22.562 -12.419 -22.217 1.00 44.56 91 VAL A C 1
ATOM 708 O O . VAL A 1 91 ? 22.854 -13.344 -22.965 1.00 44.56 91 VAL A O 1
ATOM 711 N N . LYS A 1 92 ? 22.793 -11.157 -22.599 1.00 42.69 92 LYS A N 1
ATOM 712 C CA . LYS A 1 92 ? 23.514 -10.837 -23.847 1.00 42.69 92 LYS A CA 1
ATOM 713 C C . LYS A 1 92 ? 24.945 -10.329 -23.653 1.00 42.69 92 LYS A C 1
ATOM 715 O O . LYS A 1 92 ? 25.676 -10.288 -24.632 1.00 42.69 92 LYS A O 1
ATOM 720 N N . GLU A 1 93 ? 25.376 -10.041 -22.423 1.00 46.31 93 GLU A N 1
ATOM 721 C CA . GLU A 1 93 ? 26.725 -9.510 -22.139 1.00 46.31 93 GLU A CA 1
ATOM 722 C C . GLU A 1 93 ? 27.695 -10.511 -21.478 1.00 46.31 93 GLU A C 1
ATOM 724 O O . GLU A 1 93 ? 28.751 -10.118 -20.999 1.00 46.31 93 GLU A O 1
ATOM 729 N N . CYS A 1 94 ? 27.385 -11.813 -21.474 1.00 43.12 94 CYS A N 1
ATOM 730 C CA . CYS A 1 94 ? 28.353 -12.866 -21.108 1.00 43.12 94 CYS A CA 1
ATOM 731 C C . CYS A 1 94 ? 28.670 -13.833 -22.265 1.00 43.12 94 CYS A C 1
ATOM 733 O O . CYS A 1 94 ? 29.139 -14.939 -22.024 1.00 43.12 94 CYS A O 1
ATOM 735 N N . ASN A 1 95 ? 28.405 -13.447 -23.517 1.00 40.28 95 ASN A N 1
ATOM 736 C CA . ASN A 1 95 ? 28.805 -14.217 -24.704 1.00 40.28 95 ASN A CA 1
ATOM 737 C C . ASN A 1 95 ? 29.196 -13.294 -25.870 1.00 40.28 95 ASN A C 1
ATOM 739 O O . ASN A 1 95 ? 28.663 -13.418 -26.975 1.00 40.28 95 ASN A O 1
ATOM 743 N N . LEU A 1 96 ? 30.123 -12.368 -25.620 1.00 44.09 96 LEU A N 1
ATOM 744 C CA . LEU A 1 96 ? 30.944 -11.797 -26.684 1.00 44.09 96 LEU A CA 1
ATOM 745 C C . LEU A 1 96 ? 32.420 -11.879 -26.303 1.00 44.09 96 LEU A C 1
ATOM 747 O O . LEU A 1 96 ? 32.726 -11.566 -25.132 1.00 44.09 96 LEU A O 1
#

Radius of gyration: 15.63 Å; Cα contacts (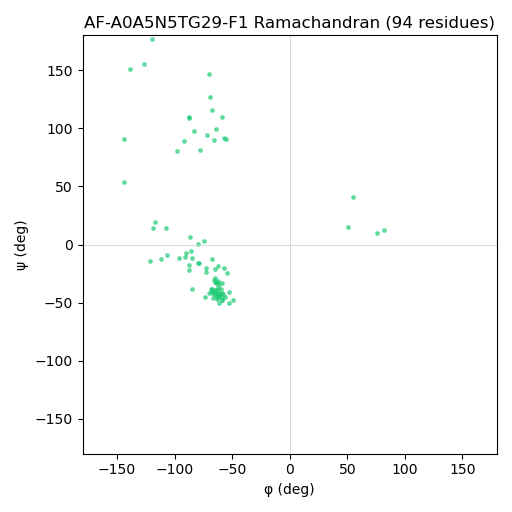8 Å, |Δi|>4): 63; chains: 1; bounding box: 43×35×38 Å

Secondary structure (DSSP, 8-state):
----------S--TTS---HHHHHHHTT-GGGHHHHHHTT--SHHHHTT--HHHHHHTT---HHHHHHHHHHHHHHHHHHHHHHHHTTTTTSSS--

Mean predicted aligned error: 10.16 Å

Solvent-accessible surface area (backbone atoms only — not comparable to full-atom values): 5896 Å² total; per-residue (Å²): 144,75,88,77,75,79,74,84,73,76,88,66,64,68,83,74,48,78,35,46,60,60,53,25,49,78,69,75,44,50,91,47,46,65,37,38,51,75,70,69,46,62,39,51,75,59,51,45,70,62,50,72,67,56,38,42,75,51,67,47,68,53,64,72,58,44,51,54,54,51,53,51,31,51,49,43,44,52,49,55,55,46,55,63,52,55,64,65,59,62,78,64,76,82,76,124

pLDDT: mean 79.62, std 21.29, range [37.5, 98.25]

InterPro domains:
  IPR001660 Sterile alpha motif domain [PF00536] (18-77)
  IPR001660 Sterile alpha motif domain [PS50105] (15-79)
  IPR001660 Sterile alpha motif domain [SM00454] (12-79)
  IPR013761 Sterile alpha motif/pointed domain superfamily [G3DSA:1.10.150.50] (9-84)
  IPR013761 Sterile alpha motif/pointed domain superfamily [SSF47769] (13-82)
  IPR050449 Ephrin receptor tyrosine kinases [PTHR46877] (12-80)

Organism: NCBI:txid96803

Sequence (96 aa):
MICQTALGIDSTDLTQLSSVEEWLATLKMSRYLENFHRAGIRDIQSVARLNQGDLNQMGITLAGHVKKILQSIHTLRTQLAVNMSEGFLKVKECNL

Nearest PDB structures (foldseek):
  3h8m-assembly2_B  TM=8.802E-01  e=5.624E-06  Homo sapiens
  1b0x-assembly1_A-2  TM=9.602E-01  e=2.264E-05  Mus musculus
  7kja-assembly1_A  TM=9.767E-01  e=9.113E-05  Homo sapiens
  5zrx-assembly2_B  TM=9.309E-01  e=9.113E-05  Mus musculus
  4is7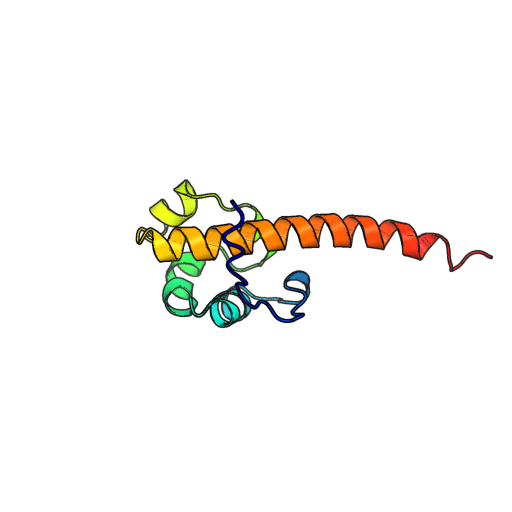-assembly1_A-2  TM=9.477E-01  e=3.244E-03  Homo sapiens